Protein AF-A0A8T5E5X6-F1 (afdb_monomer_lite)

Foldseek 3Di:
DDDPPPPPDCVVVVVVVLVVQCVVQVQDDSVVLVVLVVVCVVCCVPVNNFADWDKDKAFDDPPDDVVVVQVVCVVVDVFDWDADPVNGTIITTGRDHSVRVSVSRD

Sequence (106 aa):
MVEQITTGSIAPYFEQFFEQIKSVHPKIDTELLIRVMLFEINLKKYVGPDIPHVHLDVTYEKGVDLHIKQEEARDKFPIEISTNKWGDGVIFSGLMGIRHIEKVCA

Structure (mmCIF, N/CA/C/O backbone):
data_AF-A0A8T5E5X6-F1
#
_entry.id   AF-A0A8T5E5X6-F1
#
loop_
_atom_site.group_PDB
_atom_site.id
_atom_site.type_symbol
_atom_site.label_atom_id
_atom_site.label_alt_id
_atom_site.label_comp_id
_atom_site.label_asym_id
_atom_site.label_entity_id
_atom_site.label_seq_id
_atom_site.pdbx_PDB_ins_code
_atom_site.Cartn_x
_atom_site.Cartn_y
_atom_site.Cartn_z
_atom_site.occupancy
_atom_site.B_iso_or_equiv
_atom_site.auth_seq_id
_atom_site.auth_comp_id
_atom_site.auth_asym_id
_atom_site.auth_atom_id
_atom_site.pdbx_PDB_model_num
ATOM 1 N N . MET A 1 1 ? 6.914 12.856 -49.914 1.00 39.88 1 MET A N 1
ATOM 2 C CA . MET A 1 1 ? 6.722 12.201 -48.605 1.00 39.88 1 MET A CA 1
ATOM 3 C C . MET A 1 1 ? 6.883 13.277 -47.554 1.00 39.88 1 MET A C 1
ATOM 5 O O . MET A 1 1 ? 7.914 13.931 -47.555 1.00 39.88 1 MET A O 1
ATOM 9 N N . VAL A 1 2 ? 5.837 13.552 -46.779 1.00 41.53 2 VAL A N 1
ATOM 10 C CA . VAL A 1 2 ? 5.885 14.549 -45.703 1.00 41.53 2 VAL A CA 1
ATOM 11 C C . VAL A 1 2 ? 6.322 13.800 -44.452 1.00 41.53 2 VAL A C 1
ATOM 13 O O . VAL A 1 2 ? 5.593 12.930 -43.983 1.00 41.53 2 VAL A O 1
ATOM 16 N N . GLU A 1 3 ? 7.529 14.074 -43.963 1.00 46.19 3 GLU A N 1
ATOM 17 C CA . GLU A 1 3 ? 7.979 13.569 -42.667 1.00 46.19 3 GLU A CA 1
ATOM 18 C C . GLU A 1 3 ? 7.123 14.212 -41.573 1.00 46.19 3 GLU A C 1
ATOM 20 O O . GLU A 1 3 ? 7.219 15.409 -41.298 1.00 46.19 3 GLU A O 1
ATOM 25 N N . GLN A 1 4 ? 6.246 13.416 -40.961 1.00 46.22 4 GLN A N 1
ATOM 26 C CA . GLN A 1 4 ? 5.610 13.786 -39.705 1.00 46.22 4 GLN A CA 1
ATOM 27 C C . GLN A 1 4 ? 6.670 13.730 -38.607 1.00 46.22 4 GLN A C 1
ATOM 29 O O . GLN A 1 4 ? 6.971 12.673 -38.058 1.00 46.22 4 GLN A O 1
ATOM 34 N N . ILE A 1 5 ? 7.233 14.890 -38.279 1.00 49.53 5 ILE A N 1
ATOM 35 C CA . ILE A 1 5 ? 8.021 15.079 -37.067 1.00 49.53 5 ILE A CA 1
ATOM 36 C C . ILE A 1 5 ? 7.030 15.067 -35.901 1.00 49.53 5 ILE A C 1
ATOM 38 O O . ILE A 1 5 ? 6.494 16.101 -35.507 1.00 49.53 5 ILE A O 1
ATOM 42 N N . THR A 1 6 ? 6.739 13.889 -35.352 1.00 57.69 6 THR A N 1
ATOM 43 C CA . THR A 1 6 ? 6.174 13.822 -34.007 1.00 57.69 6 THR A CA 1
ATOM 44 C C . THR A 1 6 ? 7.270 14.278 -33.057 1.00 57.69 6 THR A C 1
ATOM 46 O O . THR A 1 6 ? 8.255 13.568 -32.854 1.00 57.69 6 THR A O 1
ATOM 49 N N . THR A 1 7 ? 7.128 15.468 -32.481 1.00 57.16 7 THR A N 1
ATOM 50 C CA . THR A 1 7 ? 7.837 15.848 -31.260 1.00 57.16 7 THR A CA 1
ATOM 51 C C . THR A 1 7 ? 7.441 14.832 -30.189 1.00 57.16 7 THR A C 1
ATOM 53 O O . THR A 1 7 ? 6.395 14.950 -29.560 1.00 57.16 7 THR A O 1
ATOM 56 N N . GLY A 1 8 ? 8.226 13.755 -30.081 1.00 65.38 8 GLY A N 1
ATOM 57 C CA . GLY A 1 8 ? 7.933 12.535 -29.325 1.00 65.38 8 GLY A CA 1
ATOM 58 C C . GLY A 1 8 ? 7.994 12.734 -27.815 1.00 65.38 8 GLY A C 1
ATOM 59 O O . GLY A 1 8 ? 8.777 12.084 -27.130 1.00 65.38 8 GLY A O 1
ATOM 60 N N . SER A 1 9 ? 7.205 13.668 -27.293 1.00 76.94 9 SER A N 1
ATOM 61 C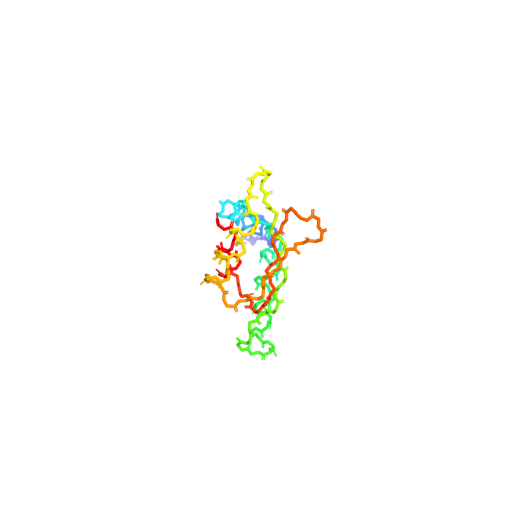 CA . SER A 1 9 ? 7.046 13.856 -25.862 1.00 76.94 9 SER A CA 1
ATOM 62 C C . SER A 1 9 ? 6.156 12.750 -25.313 1.00 76.94 9 SER A C 1
ATOM 64 O O . SER A 1 9 ? 5.038 12.543 -25.783 1.00 76.94 9 SER A O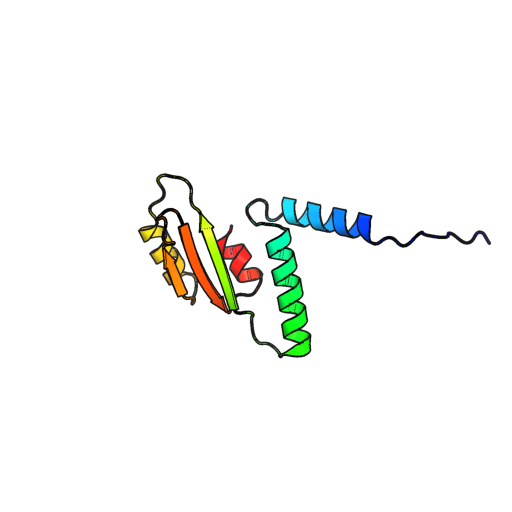 1
ATOM 66 N N . ILE A 1 10 ? 6.647 12.050 -24.293 1.00 85.38 10 ILE A N 1
ATOM 67 C CA . ILE A 1 10 ? 5.870 11.041 -23.566 1.00 85.38 10 ILE A CA 1
ATOM 68 C C . ILE A 1 10 ? 4.872 11.672 -22.584 1.00 85.38 10 ILE A C 1
ATOM 70 O O . ILE A 1 10 ? 4.007 10.973 -22.064 1.00 85.38 10 ILE A O 1
ATOM 74 N N . ALA A 1 11 ? 4.993 12.980 -22.326 1.00 80.56 11 ALA A N 1
ATOM 75 C CA . ALA A 1 11 ? 4.211 13.709 -21.331 1.00 80.56 11 ALA A CA 1
ATOM 76 C C . ALA A 1 11 ? 2.687 13.502 -21.447 1.00 80.56 11 ALA A C 1
ATOM 78 O O . ALA A 1 11 ? 2.098 13.113 -20.443 1.00 80.56 11 ALA A O 1
ATOM 79 N N . PRO A 1 12 ? 2.040 13.643 -22.625 1.00 86.38 12 PRO A N 1
ATOM 80 C CA . PRO A 1 12 ? 0.590 13.451 -22.727 1.00 86.38 12 PRO A CA 1
ATOM 81 C C . PRO A 1 12 ? 0.145 12.020 -22.395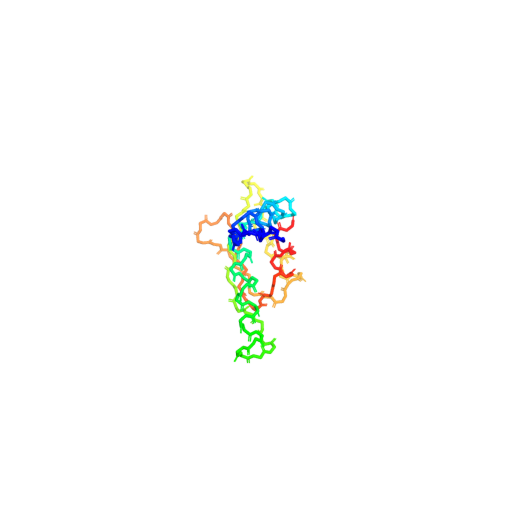 1.00 86.38 12 PRO A C 1
ATOM 83 O O . PRO A 1 12 ? -0.920 11.819 -21.816 1.00 86.38 12 PRO A O 1
ATOM 86 N N . TYR A 1 13 ? 0.965 11.014 -22.711 1.00 85.69 13 TYR A N 1
ATOM 87 C CA . TYR A 1 13 ? 0.668 9.622 -22.363 1.00 85.69 13 TYR A CA 1
ATOM 88 C C . TYR A 1 13 ? 0.847 9.363 -20.867 1.00 85.69 13 TYR A C 1
ATOM 90 O O . TYR A 1 13 ? 0.056 8.636 -20.270 1.00 85.69 13 TYR A O 1
ATOM 98 N N . PHE A 1 14 ? 1.869 9.969 -20.256 1.00 84.38 14 PHE A N 1
ATOM 99 C CA . PHE A 1 14 ? 2.074 9.897 -18.813 1.00 84.38 14 PHE A CA 1
ATOM 100 C C . PHE A 1 14 ? 0.934 10.578 -18.055 1.00 84.38 14 PHE A C 1
ATOM 102 O O . PHE A 1 14 ? 0.411 9.989 -17.118 1.00 84.38 14 PHE A O 1
ATOM 109 N N . GLU A 1 15 ? 0.508 11.769 -18.478 1.00 87.25 15 GLU A N 1
ATOM 110 C CA . GLU A 1 15 ? -0.637 12.471 -17.889 1.00 87.25 15 GLU A CA 1
ATOM 111 C C . GLU A 1 15 ? -1.912 11.632 -17.995 1.00 87.25 15 GLU A C 1
ATOM 113 O O . GLU A 1 15 ? -2.597 11.430 -16.995 1.00 87.25 15 GLU A O 1
ATOM 118 N N . GLN A 1 16 ? -2.193 11.056 -19.168 1.00 89.69 16 GLN A N 1
ATOM 119 C CA . GLN A 1 16 ? -3.346 10.175 -19.347 1.00 89.69 16 GLN A CA 1
ATOM 120 C C . GLN A 1 16 ? -3.287 8.951 -18.421 1.00 89.69 16 GLN A C 1
ATOM 122 O O . GLN A 1 16 ? -4.288 8.599 -17.798 1.00 89.69 16 GLN A O 1
ATOM 127 N N . PHE A 1 17 ? -2.125 8.307 -18.315 1.00 88.69 17 PHE A N 1
ATOM 128 C CA . PHE A 1 17 ? -1.912 7.184 -17.404 1.00 88.69 17 PHE A CA 1
ATOM 129 C C . PHE A 1 17 ? -2.093 7.592 -15.933 1.00 88.69 17 PHE A C 1
ATOM 131 O O . PHE A 1 17 ? -2.757 6.892 -15.171 1.00 88.69 17 PHE A O 1
ATOM 138 N N . PHE A 1 18 ? -1.549 8.743 -15.540 1.00 89.12 18 PHE A N 1
ATOM 139 C CA . PHE A 1 18 ? -1.646 9.277 -14.184 1.00 89.12 18 PHE A CA 1
ATOM 140 C C . PHE A 1 18 ? -3.103 9.562 -13.796 1.00 89.12 18 PHE A C 1
ATOM 142 O O . PHE A 1 18 ? -3.551 9.161 -12.722 1.00 89.12 18 PHE A O 1
ATOM 149 N N . GLU A 1 19 ? -3.874 10.178 -14.696 1.00 91.50 19 GLU A N 1
ATOM 150 C CA . GLU A 1 19 ? -5.304 10.432 -14.486 1.00 91.50 19 GLU A CA 1
ATOM 151 C C . GLU A 1 19 ? -6.132 9.137 -14.449 1.00 91.50 19 GLU A C 1
ATOM 153 O O . GLU A 1 19 ? -7.057 9.013 -13.644 1.00 91.50 19 GLU A O 1
ATOM 158 N N . GLN A 1 20 ? -5.773 8.125 -15.245 1.00 89.44 20 GLN A N 1
ATOM 159 C CA . GLN A 1 20 ? -6.398 6.803 -15.156 1.00 89.44 20 GLN A CA 1
ATOM 160 C C . GLN A 1 20 ? -6.153 6.147 -13.794 1.00 89.44 20 GLN A C 1
ATOM 162 O O . GLN A 1 20 ? -7.094 5.618 -13.204 1.00 89.44 20 GLN A O 1
ATOM 167 N N . ILE A 1 21 ? -4.929 6.212 -13.260 1.00 86.50 21 ILE A N 1
ATOM 168 C CA . ILE A 1 21 ? -4.637 5.653 -11.934 1.00 86.50 21 ILE A CA 1
ATOM 169 C C . ILE A 1 21 ? -5.457 6.358 -10.857 1.00 86.50 21 ILE A C 1
ATOM 171 O O . ILE A 1 21 ? -6.091 5.673 -10.054 1.00 86.50 21 ILE A O 1
ATOM 175 N N . LYS A 1 22 ? -5.497 7.696 -10.859 1.00 87.75 22 LYS A N 1
ATOM 176 C CA . LYS A 1 22 ? -6.335 8.459 -9.919 1.00 87.75 22 LYS A CA 1
ATOM 177 C C . LYS A 1 22 ? -7.791 8.016 -9.970 1.00 87.75 22 LYS A C 1
ATOM 179 O O . LYS A 1 22 ? -8.427 7.873 -8.932 1.00 87.75 22 LYS A O 1
ATOM 184 N N . SER A 1 23 ? -8.317 7.795 -11.175 1.00 89.19 23 SER A N 1
ATOM 185 C CA . SER A 1 23 ? -9.703 7.369 -11.359 1.00 89.19 23 SER A CA 1
ATOM 186 C C . SER A 1 23 ? -9.970 5.965 -10.815 1.00 89.19 23 SER A C 1
ATOM 188 O O . SER A 1 23 ? -11.071 5.716 -10.329 1.00 89.19 23 SER A O 1
ATOM 190 N N . VAL A 1 24 ? -9.016 5.039 -10.936 1.00 87.50 24 VAL A N 1
ATOM 191 C CA . VAL A 1 24 ? -9.187 3.645 -10.493 1.00 87.50 24 VAL A CA 1
ATOM 192 C C . VAL A 1 24 ? -8.932 3.503 -8.990 1.00 87.50 24 VAL A C 1
ATOM 194 O O . VAL A 1 24 ? -9.643 2.761 -8.316 1.00 87.50 24 VAL A O 1
ATOM 197 N N . HIS A 1 25 ? -7.963 4.246 -8.450 1.00 85.12 25 HIS A N 1
ATOM 198 C CA . HIS A 1 25 ? -7.553 4.200 -7.044 1.00 85.12 25 HIS A CA 1
ATOM 199 C C . HIS A 1 25 ? -7.677 5.576 -6.366 1.00 85.12 25 HIS A C 1
ATOM 201 O O . HIS A 1 25 ? -6.679 6.124 -5.898 1.00 85.12 25 HIS A O 1
ATOM 207 N N . PRO A 1 26 ? -8.895 6.138 -6.243 1.00 84.94 26 PRO A N 1
ATOM 208 C CA . PRO A 1 26 ? -9.097 7.512 -5.768 1.00 84.94 26 PRO A CA 1
ATOM 209 C C . PRO A 1 26 ? -8.686 7.740 -4.306 1.00 84.94 26 PRO A C 1
ATOM 211 O O . PRO A 1 26 ? -8.551 8.882 -3.877 1.00 84.94 26 PRO A O 1
ATOM 214 N N . LYS A 1 27 ? -8.506 6.663 -3.533 1.00 83.50 27 LYS A N 1
ATOM 215 C CA . LYS A 1 27 ? -8.099 6.699 -2.121 1.00 83.50 27 LYS A CA 1
ATOM 216 C C . LYS A 1 27 ? -6.589 6.550 -1.909 1.00 83.50 27 LYS A C 1
ATOM 218 O O . LYS A 1 27 ? -6.133 6.658 -0.776 1.00 83.50 27 LYS A O 1
ATOM 223 N N . ILE A 1 28 ? -5.824 6.257 -2.962 1.00 82.75 28 ILE A N 1
ATOM 224 C CA . ILE A 1 28 ? -4.383 5.997 -2.875 1.00 82.75 28 ILE A CA 1
ATOM 225 C C . ILE A 1 28 ? -3.636 7.168 -3.504 1.00 82.75 28 ILE A C 1
ATOM 227 O O . ILE A 1 28 ? -3.986 7.626 -4.592 1.00 82.75 28 ILE A O 1
ATOM 231 N N . ASP A 1 29 ? -2.571 7.626 -2.846 1.00 84.69 29 ASP A N 1
ATOM 232 C CA . ASP A 1 29 ? -1.647 8.575 -3.458 1.00 84.69 29 ASP A CA 1
ATOM 233 C C . ASP A 1 29 ? -1.060 7.963 -4.745 1.00 84.69 29 ASP A C 1
ATOM 235 O O . ASP A 1 29 ? -0.382 6.931 -4.736 1.00 84.69 29 ASP A O 1
ATOM 239 N N . THR A 1 30 ? -1.369 8.592 -5.879 1.00 85.69 30 THR A N 1
ATOM 240 C CA . THR A 1 30 ? -0.995 8.099 -7.210 1.00 85.69 30 THR A CA 1
ATOM 241 C C . THR A 1 30 ? 0.517 8.090 -7.414 1.00 85.69 30 THR A C 1
ATOM 243 O O . THR A 1 30 ? 1.050 7.187 -8.060 1.00 85.69 30 THR A O 1
ATOM 246 N N . GLU A 1 31 ? 1.229 9.064 -6.848 1.00 84.31 31 GLU A N 1
ATOM 247 C CA . GLU A 1 31 ? 2.682 9.126 -6.939 1.00 84.31 31 GLU A CA 1
ATOM 248 C C . GLU A 1 31 ? 3.319 7.991 -6.131 1.00 84.31 31 GLU A C 1
ATOM 250 O O . GLU A 1 31 ? 4.229 7.317 -6.623 1.00 84.31 31 GLU A O 1
ATOM 255 N N . LEU A 1 32 ? 2.802 7.719 -4.930 1.00 81.00 32 LEU A N 1
ATOM 256 C CA . LEU A 1 32 ? 3.220 6.577 -4.120 1.00 81.00 32 LEU A CA 1
ATOM 257 C C . LEU A 1 32 ? 2.996 5.257 -4.866 1.00 81.00 32 LEU A C 1
ATOM 259 O O . LEU A 1 32 ? 3.908 4.429 -4.931 1.00 81.00 32 LEU A O 1
ATOM 263 N N . LEU A 1 33 ? 1.821 5.079 -5.478 1.00 83.31 33 LEU A N 1
ATOM 264 C CA . LEU A 1 33 ? 1.488 3.881 -6.246 1.00 83.31 33 LEU A CA 1
ATOM 265 C C . LEU A 1 33 ? 2.494 3.652 -7.390 1.00 83.31 33 LEU A C 1
ATOM 267 O O . LEU A 1 33 ? 3.043 2.558 -7.529 1.00 83.31 33 LEU A O 1
ATOM 271 N N . ILE A 1 34 ? 2.798 4.697 -8.168 1.00 86.00 34 ILE A N 1
ATOM 272 C CA . ILE A 1 34 ? 3.762 4.632 -9.277 1.00 86.00 34 ILE A CA 1
ATOM 273 C C . ILE A 1 34 ? 5.179 4.342 -8.770 1.00 86.00 34 ILE A C 1
ATOM 275 O O . ILE A 1 34 ? 5.887 3.526 -9.364 1.00 86.00 34 ILE A O 1
ATOM 279 N N . ARG A 1 35 ? 5.603 4.957 -7.659 1.00 81.69 35 ARG A N 1
ATOM 280 C CA . ARG A 1 35 ? 6.909 4.677 -7.040 1.00 81.69 35 ARG A CA 1
ATOM 281 C C . ARG A 1 35 ? 7.027 3.208 -6.637 1.00 81.69 35 ARG A C 1
ATOM 283 O O . ARG A 1 35 ? 8.055 2.597 -6.922 1.00 81.69 35 ARG A O 1
ATOM 290 N N . VAL A 1 36 ? 5.979 2.624 -6.051 1.00 78.06 36 VAL A N 1
ATOM 291 C CA . VAL A 1 36 ? 5.955 1.194 -5.706 1.00 78.06 36 VAL A CA 1
ATOM 292 C C . VAL A 1 36 ? 5.986 0.320 -6.961 1.00 78.06 36 VAL A C 1
ATOM 294 O O . VAL A 1 36 ? 6.777 -0.618 -7.000 1.00 78.06 36 VAL A O 1
ATOM 297 N N . MET A 1 37 ? 5.218 0.643 -8.011 1.00 81.56 37 MET A N 1
ATOM 298 C CA . MET A 1 37 ? 5.273 -0.088 -9.291 1.00 81.56 37 MET A CA 1
ATOM 299 C C . MET A 1 37 ? 6.687 -0.100 -9.882 1.00 81.56 37 MET A C 1
ATOM 301 O O . MET A 1 37 ? 7.199 -1.151 -10.268 1.00 81.56 37 MET A O 1
ATOM 305 N N . LEU A 1 38 ? 7.333 1.067 -9.948 1.00 80.38 38 LEU A N 1
ATOM 306 C CA . LEU A 1 38 ? 8.690 1.203 -10.476 1.00 80.38 38 LEU A CA 1
ATOM 307 C C . LEU A 1 38 ? 9.703 0.449 -9.617 1.00 80.38 38 LEU A C 1
ATOM 309 O O . LEU A 1 38 ? 10.596 -0.210 -10.148 1.00 80.38 38 LEU A O 1
ATOM 313 N N . PHE A 1 39 ? 9.558 0.519 -8.295 1.00 72.69 39 PHE A N 1
ATOM 314 C CA . PHE A 1 39 ? 10.419 -0.204 -7.374 1.00 72.69 39 PHE A CA 1
ATOM 315 C C . PHE A 1 39 ? 10.240 -1.723 -7.507 1.00 72.69 39 PHE A C 1
ATOM 317 O O . PHE A 1 39 ? 11.232 -2.440 -7.572 1.00 72.69 39 PHE A O 1
ATOM 324 N N . GLU A 1 40 ? 9.007 -2.212 -7.669 1.00 72.38 40 GLU A N 1
ATOM 325 C CA . GLU A 1 40 ? 8.698 -3.625 -7.916 1.00 72.38 40 GLU A CA 1
ATOM 326 C C . GLU A 1 40 ? 9.298 -4.121 -9.247 1.00 72.38 40 GLU A C 1
ATOM 328 O O . GLU A 1 40 ? 9.875 -5.208 -9.300 1.00 72.38 40 GLU A O 1
ATOM 333 N N . ILE A 1 41 ? 9.225 -3.321 -10.318 1.00 76.88 41 ILE A N 1
ATOM 334 C CA . ILE A 1 41 ? 9.861 -3.632 -11.612 1.00 76.88 41 ILE A CA 1
ATOM 335 C C . ILE A 1 41 ? 11.386 -3.685 -11.473 1.00 76.88 41 ILE A C 1
ATOM 337 O O . ILE A 1 41 ? 12.024 -4.616 -11.972 1.00 76.88 41 ILE A O 1
ATOM 341 N N . ASN A 1 42 ? 11.977 -2.700 -10.795 1.00 71.00 42 ASN A N 1
ATOM 342 C CA . ASN A 1 42 ? 13.420 -2.635 -10.600 1.00 71.00 42 ASN A CA 1
ATOM 343 C C . ASN A 1 42 ? 13.918 -3.797 -9.730 1.00 71.00 42 ASN A C 1
ATOM 345 O O . ASN A 1 42 ? 14.886 -4.453 -10.103 1.00 71.00 42 ASN A O 1
ATOM 349 N N . LEU A 1 43 ? 13.239 -4.126 -8.630 1.00 65.75 43 LEU A N 1
ATOM 350 C CA . LEU A 1 43 ? 13.587 -5.278 -7.794 1.00 65.75 43 LEU A CA 1
ATOM 351 C C . LEU A 1 43 ? 13.537 -6.591 -8.577 1.00 65.75 43 LEU A C 1
ATOM 353 O O . LEU A 1 43 ? 14.528 -7.319 -8.584 1.00 65.75 43 LEU A O 1
ATOM 357 N N . LYS A 1 44 ? 12.457 -6.842 -9.331 1.00 70.12 44 LYS A N 1
ATOM 358 C CA . LYS A 1 44 ? 12.346 -8.038 -10.186 1.00 70.12 44 LYS A CA 1
ATOM 359 C C . LYS A 1 44 ? 13.493 -8.155 -11.186 1.00 70.12 44 LYS A C 1
ATOM 361 O O . LYS A 1 44 ? 13.927 -9.260 -11.497 1.00 70.12 44 LYS A O 1
ATOM 366 N N . LYS A 1 45 ? 13.975 -7.021 -11.699 1.00 70.88 45 LYS A N 1
ATOM 367 C CA . LYS A 1 45 ? 15.060 -6.966 -12.682 1.00 70.88 45 LYS A CA 1
ATOM 368 C C . LYS A 1 45 ? 16.453 -7.119 -12.058 1.00 70.88 45 LYS A C 1
ATOM 370 O O . LYS A 1 45 ? 17.319 -7.701 -12.703 1.00 70.88 45 LYS A O 1
ATOM 375 N N . TYR A 1 46 ? 16.680 -6.580 -10.858 1.00 60.09 46 TYR A N 1
ATOM 376 C CA . TYR A 1 46 ? 18.020 -6.449 -10.266 1.00 60.09 46 TYR A CA 1
ATOM 377 C C . TYR A 1 46 ? 18.297 -7.377 -9.077 1.00 60.09 46 TYR A C 1
ATOM 379 O O . TYR A 1 46 ? 19.449 -7.749 -8.875 1.00 60.09 46 TYR A O 1
ATOM 387 N N . VAL A 1 47 ? 17.282 -7.739 -8.292 1.00 57.50 47 VAL A N 1
ATOM 388 C CA . VAL A 1 47 ? 17.431 -8.483 -7.025 1.00 57.50 47 VAL A CA 1
ATOM 389 C C . VAL A 1 47 ? 16.815 -9.885 -7.111 1.00 57.50 47 VAL A C 1
ATOM 391 O O . VAL A 1 47 ? 17.225 -10.784 -6.387 1.00 57.50 47 VAL A O 1
ATOM 394 N N . GLY A 1 48 ? 15.900 -10.109 -8.059 1.00 61.41 48 GLY A N 1
ATOM 395 C CA . GLY A 1 48 ? 15.177 -11.371 -8.216 1.00 61.41 48 GLY A CA 1
ATOM 396 C C . GLY A 1 48 ? 13.722 -11.242 -7.749 1.00 61.41 48 GLY A C 1
ATOM 397 O O . GLY A 1 48 ? 13.226 -10.127 -7.613 1.00 61.41 48 GLY A O 1
ATOM 398 N N . PRO A 1 49 ? 12.992 -12.351 -7.544 1.00 62.50 49 PRO A N 1
ATOM 399 C CA . PRO A 1 49 ? 11.546 -12.349 -7.282 1.00 62.50 49 PRO A CA 1
ATOM 400 C C . PRO A 1 49 ? 11.129 -11.777 -5.913 1.00 62.50 49 PRO A C 1
ATOM 402 O O . PRO A 1 49 ? 9.948 -11.854 -5.567 1.00 62.50 49 PRO A O 1
ATOM 405 N N . ASP A 1 50 ? 12.059 -11.219 -5.139 1.00 61.19 50 ASP A N 1
ATOM 406 C CA . ASP A 1 50 ? 11.792 -10.727 -3.793 1.00 61.19 50 ASP A CA 1
ATOM 407 C C . ASP A 1 50 ? 10.905 -9.473 -3.809 1.00 61.19 50 ASP A C 1
ATOM 409 O O . ASP A 1 50 ? 11.091 -8.527 -4.580 1.00 61.19 50 ASP A O 1
ATOM 413 N N . ILE A 1 51 ? 9.893 -9.493 -2.945 1.00 66.12 51 ILE A N 1
ATOM 414 C CA . ILE A 1 51 ? 8.862 -8.459 -2.828 1.00 66.12 51 ILE A CA 1
ATOM 415 C C . ILE A 1 51 ? 9.430 -7.277 -2.017 1.00 66.12 51 ILE A C 1
ATOM 417 O O . ILE A 1 51 ? 10.116 -7.516 -1.027 1.00 66.12 51 ILE A O 1
ATOM 421 N N . PRO A 1 52 ? 9.159 -6.005 -2.375 1.00 70.38 52 PRO A N 1
ATOM 422 C CA . PRO A 1 52 ? 9.660 -4.859 -1.614 1.00 70.38 52 PRO A CA 1
ATOM 423 C C . PRO A 1 52 ? 9.121 -4.804 -0.185 1.00 70.38 52 PRO A C 1
ATOM 425 O O . PRO A 1 52 ? 7.935 -5.040 0.034 1.00 70.38 52 PRO A O 1
ATOM 428 N N . HIS A 1 53 ? 9.962 -4.395 0.769 1.00 75.44 53 HIS A N 1
ATOM 429 C CA . HIS A 1 53 ? 9.500 -4.006 2.101 1.00 75.44 53 HIS A CA 1
ATOM 430 C C . HIS A 1 53 ? 8.874 -2.607 2.040 1.00 75.44 53 HIS A C 1
ATOM 432 O O . HIS A 1 53 ? 9.552 -1.634 1.710 1.00 75.44 53 HIS A O 1
ATOM 438 N N . VAL A 1 54 ? 7.585 -2.505 2.353 1.00 76.12 54 VAL A N 1
ATOM 439 C CA . VAL A 1 54 ? 6.805 -1.264 2.302 1.00 76.12 54 VAL A CA 1
ATOM 440 C C . VAL A 1 54 ? 6.318 -0.917 3.703 1.00 76.12 54 VAL A C 1
ATOM 442 O O . VAL A 1 54 ? 5.995 -1.800 4.495 1.00 76.12 54 VAL A O 1
ATOM 445 N N . HIS A 1 55 ? 6.275 0.381 3.991 1.00 83.94 55 HIS A N 1
ATOM 446 C CA . HIS A 1 55 ? 5.683 0.948 5.192 1.00 83.94 55 HIS A CA 1
ATOM 447 C C . HIS A 1 55 ? 4.559 1.893 4.766 1.00 83.94 55 HIS A C 1
ATOM 449 O O . HIS A 1 55 ? 4.820 2.884 4.082 1.00 83.94 55 HIS A O 1
ATOM 455 N N . LEU A 1 56 ? 3.320 1.551 5.106 1.00 85.19 56 LEU A N 1
ATOM 456 C CA . LEU A 1 56 ? 2.124 2.277 4.700 1.00 85.19 56 LEU A CA 1
ATOM 457 C C . LEU A 1 56 ? 1.389 2.782 5.943 1.00 85.19 56 LEU A C 1
ATOM 459 O O . LEU A 1 56 ? 0.876 1.986 6.727 1.00 85.19 56 LEU A O 1
ATOM 463 N N . ASP A 1 57 ? 1.327 4.102 6.088 1.00 87.12 57 ASP A N 1
ATOM 464 C CA . ASP A 1 57 ? 0.483 4.781 7.070 1.00 87.12 57 ASP A CA 1
ATOM 465 C C . ASP A 1 57 ? -0.928 4.956 6.496 1.00 87.12 57 ASP A C 1
ATOM 467 O O . ASP A 1 57 ? -1.117 5.651 5.496 1.00 87.12 57 ASP A O 1
ATOM 471 N N . VAL A 1 58 ? -1.926 4.335 7.128 1.00 86.12 58 VAL A N 1
ATOM 472 C CA . VAL A 1 58 ? -3.340 4.469 6.752 1.00 86.12 58 VAL A CA 1
ATOM 473 C C . VAL A 1 58 ? -4.075 5.239 7.839 1.00 86.12 58 VAL A C 1
ATOM 475 O O . VAL A 1 58 ? -4.310 4.726 8.936 1.00 86.12 58 VAL A O 1
ATOM 478 N N . THR A 1 59 ? -4.451 6.476 7.528 1.00 87.00 59 THR A N 1
ATOM 479 C CA . THR A 1 59 ? -5.277 7.322 8.396 1.00 87.00 59 THR A CA 1
ATOM 480 C C . THR A 1 59 ? -6.753 6.988 8.210 1.00 87.00 59 THR A C 1
ATOM 482 O O . THR A 1 59 ? -7.224 6.839 7.082 1.00 87.00 59 THR A O 1
ATOM 485 N N . TYR A 1 60 ? -7.493 6.904 9.314 1.00 84.88 60 TYR A N 1
ATOM 486 C CA . TYR A 1 60 ? -8.934 6.654 9.294 1.00 84.88 60 TYR A CA 1
ATOM 487 C C . TYR A 1 60 ? -9.724 7.903 9.680 1.00 84.88 60 TYR A C 1
ATOM 489 O O . TYR A 1 60 ? -9.232 8.797 10.369 1.00 84.88 60 TYR A O 1
ATOM 497 N N . GLU A 1 61 ? -10.983 7.954 9.248 1.00 85.44 61 GLU A N 1
ATOM 498 C CA . GLU A 1 61 ? -11.905 8.996 9.687 1.00 85.44 61 GLU A CA 1
ATOM 499 C C . GLU A 1 61 ? -12.149 8.927 11.201 1.00 85.44 61 GLU A C 1
ATOM 501 O O . GLU A 1 61 ? -12.101 7.872 11.842 1.00 85.44 61 GLU A O 1
ATOM 506 N N . LYS A 1 62 ? -12.449 10.086 11.789 1.00 82.12 62 LYS A N 1
ATOM 507 C CA . LYS A 1 62 ? -12.689 10.204 13.225 1.00 82.12 62 LYS A CA 1
ATOM 508 C C . LYS A 1 62 ? -13.913 9.379 13.639 1.00 82.12 62 LYS A C 1
ATOM 510 O O . LYS A 1 62 ? -14.992 9.545 13.081 1.00 82.12 62 LYS A O 1
ATOM 515 N N . GLY A 1 63 ? -13.755 8.554 14.675 1.00 81.12 63 GLY A N 1
ATOM 516 C CA . GLY A 1 63 ? -14.814 7.678 15.196 1.00 81.12 63 GLY A CA 1
ATOM 517 C C . GLY A 1 63 ? -14.699 6.218 14.751 1.00 81.12 63 GLY A C 1
ATOM 518 O O . GLY A 1 63 ? -15.475 5.390 15.221 1.00 81.12 63 GLY A O 1
ATOM 519 N N . VAL A 1 64 ? -13.724 5.886 13.899 1.00 85.25 64 VAL A N 1
ATOM 520 C CA . VAL A 1 64 ? -13.360 4.496 13.598 1.00 85.25 64 VAL A CA 1
ATOM 521 C C . VAL A 1 64 ? -12.575 3.900 14.766 1.00 85.25 64 VAL A C 1
ATOM 523 O O . VAL A 1 64 ? -11.611 4.495 15.247 1.00 85.25 64 VAL A O 1
ATOM 526 N N . ASP A 1 65 ? -12.969 2.705 15.205 1.00 86.56 65 ASP A N 1
ATOM 527 C CA . ASP A 1 65 ? -12.207 1.939 16.190 1.00 86.56 65 ASP A CA 1
ATOM 528 C C . ASP A 1 65 ? -10.963 1.325 15.529 1.00 86.56 65 ASP A C 1
ATOM 530 O O . ASP A 1 65 ? -11.040 0.365 14.752 1.00 86.56 65 ASP A O 1
ATOM 534 N N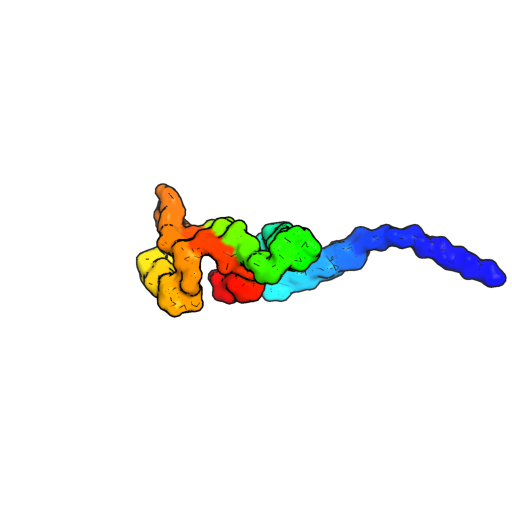 . LEU A 1 66 ? -9.800 1.902 15.836 1.00 86.88 66 LEU A N 1
ATOM 535 C CA . LEU A 1 66 ? -8.522 1.453 15.292 1.00 86.88 66 LEU A CA 1
ATOM 536 C C . LEU A 1 66 ? -8.124 0.062 15.785 1.00 86.88 66 LEU A C 1
ATOM 538 O O . LEU A 1 66 ? -7.384 -0.622 15.081 1.00 86.88 66 LEU A O 1
ATOM 542 N N . HIS A 1 67 ? -8.591 -0.372 16.958 1.00 87.12 67 HIS A N 1
ATOM 543 C CA . HIS A 1 67 ? -8.273 -1.702 17.468 1.00 87.12 67 HIS A CA 1
ATOM 544 C C . HIS A 1 67 ? -8.956 -2.772 16.615 1.00 87.12 67 HIS A C 1
ATOM 546 O O . HIS A 1 67 ? -8.299 -3.704 16.158 1.00 87.12 67 HIS A O 1
ATOM 552 N N . ILE A 1 68 ? -10.233 -2.569 16.280 1.00 88.62 68 ILE A N 1
ATOM 553 C CA . ILE A 1 68 ? -10.961 -3.455 15.360 1.00 88.62 68 ILE A CA 1
ATOM 554 C C . ILE A 1 68 ? -10.264 -3.500 13.996 1.00 88.62 68 ILE A C 1
ATOM 556 O O . ILE A 1 68 ? -10.081 -4.576 13.431 1.00 88.62 68 ILE A O 1
ATOM 560 N N . LYS A 1 69 ? -9.814 -2.350 13.474 1.00 87.06 69 LYS A N 1
ATOM 561 C CA . LYS A 1 69 ? -9.092 -2.304 12.192 1.00 87.06 69 LYS A CA 1
ATOM 562 C C . LYS A 1 69 ? -7.754 -3.034 12.226 1.00 87.06 69 LYS A C 1
ATOM 564 O O . LYS A 1 69 ? -7.373 -3.623 11.218 1.00 87.06 69 LYS A O 1
ATOM 569 N N . GLN A 1 70 ? -7.063 -3.032 13.362 1.00 86.19 70 GLN A N 1
ATOM 570 C CA . GLN A 1 70 ? -5.831 -3.799 13.533 1.00 86.19 70 GLN A CA 1
ATOM 571 C C . GLN A 1 70 ? -6.090 -5.300 13.525 1.00 86.19 70 GLN A C 1
ATOM 573 O O . GLN A 1 70 ? -5.378 -6.012 12.824 1.00 86.19 70 GLN A O 1
ATOM 578 N N . GLU A 1 71 ? -7.101 -5.776 14.249 1.00 86.75 71 GLU A N 1
ATOM 579 C CA . GLU A 1 71 ? -7.449 -7.202 14.264 1.00 86.75 71 GLU A CA 1
ATOM 580 C C . GLU A 1 71 ? -7.916 -7.670 12.877 1.00 86.75 71 GLU A C 1
ATOM 582 O O . GLU A 1 71 ? -7.391 -8.645 12.344 1.00 86.75 71 GLU A O 1
ATOM 587 N N . GLU A 1 72 ? -8.788 -6.900 12.211 1.00 86.75 72 GLU A N 1
ATOM 588 C CA . GLU A 1 72 ? -9.197 -7.176 10.825 1.00 86.75 72 GLU A CA 1
ATOM 589 C C . GLU A 1 72 ? -8.001 -7.249 9.867 1.00 86.75 72 GLU A C 1
ATOM 591 O O . GLU A 1 72 ? -7.987 -8.061 8.940 1.00 86.75 72 GLU A O 1
ATOM 596 N N . ALA A 1 73 ? -7.013 -6.372 10.051 1.00 85.88 73 ALA A N 1
ATOM 597 C CA . ALA A 1 73 ? -5.809 -6.352 9.239 1.00 85.88 73 ALA A CA 1
ATOM 598 C C . ALA A 1 73 ? -4.895 -7.550 9.541 1.00 85.88 73 ALA A C 1
ATOM 600 O O . ALA A 1 73 ? -4.371 -8.148 8.600 1.00 85.88 73 ALA A O 1
ATOM 601 N N . ARG A 1 74 ? -4.734 -7.923 10.819 1.00 85.62 74 ARG A N 1
ATOM 602 C CA . A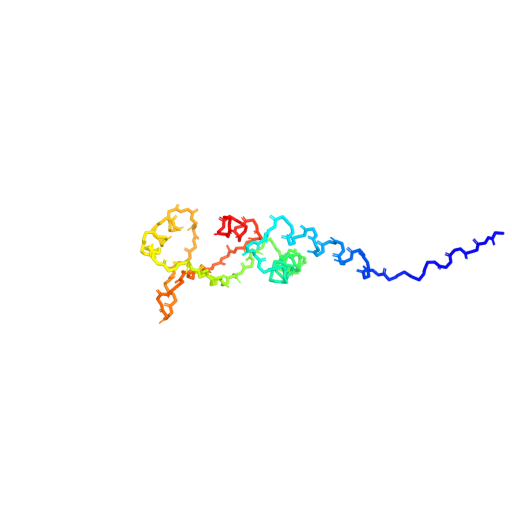RG A 1 74 ? -3.905 -9.057 11.267 1.00 85.62 74 ARG A CA 1
ATOM 603 C C . ARG A 1 74 ? -4.442 -10.380 10.736 1.00 85.62 74 ARG A C 1
ATOM 605 O O . ARG A 1 74 ? -3.657 -11.227 10.322 1.00 85.62 74 ARG A O 1
ATOM 612 N N . ASP A 1 75 ? -5.763 -10.515 10.672 1.00 85.62 75 ASP A N 1
ATOM 613 C CA . ASP A 1 75 ? -6.417 -11.694 10.103 1.00 85.62 75 ASP A CA 1
ATOM 614 C C . ASP A 1 75 ? -6.278 -11.771 8.574 1.00 85.62 75 ASP A C 1
ATOM 616 O O . ASP A 1 75 ? -6.209 -12.859 7.999 1.00 85.62 75 ASP A O 1
ATOM 620 N N . LYS A 1 76 ? -6.254 -10.622 7.887 1.00 84.00 76 LYS A N 1
ATOM 621 C C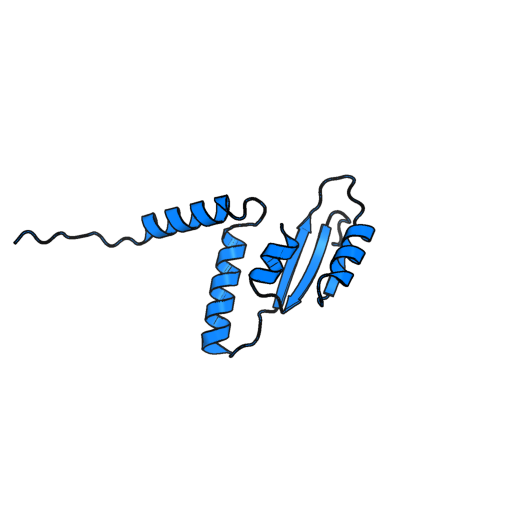A . LYS A 1 76 ? -6.265 -10.558 6.415 1.00 84.00 76 LYS A CA 1
ATOM 622 C C . LYS A 1 76 ? -4.884 -10.578 5.776 1.00 84.00 76 LYS A C 1
ATOM 624 O O . LYS A 1 76 ? -4.760 -11.035 4.636 1.00 84.00 76 LYS A O 1
ATOM 629 N N . PHE A 1 77 ? -3.869 -10.047 6.451 1.00 82.75 77 PHE A N 1
ATOM 630 C CA . PHE A 1 77 ? -2.560 -9.810 5.855 1.00 82.75 77 PHE A CA 1
ATOM 631 C C . PHE A 1 77 ? -1.439 -10.377 6.735 1.00 82.75 77 PHE A C 1
ATOM 633 O O . PHE A 1 77 ? -1.349 -10.029 7.910 1.00 82.75 77 PHE A O 1
ATOM 640 N N . PRO A 1 78 ? -0.528 -11.199 6.180 1.00 79.44 78 PRO A N 1
ATOM 641 C CA . PRO A 1 78 ? 0.601 -11.758 6.920 1.00 79.44 78 PRO A CA 1
ATOM 642 C C . PRO A 1 78 ? 1.758 -10.743 7.027 1.00 79.44 78 PRO A C 1
ATOM 644 O O . PRO A 1 78 ? 2.867 -11.006 6.566 1.00 79.44 78 PRO A O 1
ATOM 647 N N . ILE A 1 79 ? 1.488 -9.558 7.579 1.00 83.50 79 ILE A N 1
ATOM 648 C CA . ILE A 1 79 ? 2.444 -8.446 7.724 1.00 83.50 79 ILE A CA 1
ATOM 649 C C . ILE A 1 79 ? 2.348 -7.817 9.115 1.00 83.50 79 ILE A C 1
ATOM 651 O O . ILE A 1 79 ? 1.388 -8.040 9.853 1.00 83.50 79 ILE A O 1
ATOM 655 N N . GLU A 1 80 ? 3.358 -7.035 9.487 1.00 86.00 80 GLU A N 1
ATOM 656 C CA . GLU A 1 80 ? 3.377 -6.348 10.770 1.00 86.00 80 GLU A CA 1
ATOM 657 C C . GLU A 1 80 ? 2.401 -5.170 10.760 1.00 86.00 80 GLU A C 1
ATOM 659 O O . GLU A 1 80 ? 2.383 -4.356 9.834 1.00 86.00 80 GLU A O 1
ATOM 664 N N . ILE A 1 81 ? 1.582 -5.088 11.809 1.00 87.62 81 ILE A N 1
ATOM 665 C CA . ILE A 1 81 ? 0.547 -4.070 11.965 1.00 87.62 81 ILE A CA 1
ATOM 666 C C . ILE A 1 81 ? 0.731 -3.376 13.309 1.00 87.62 81 ILE A C 1
ATOM 668 O O . ILE A 1 81 ? 0.766 -4.031 14.356 1.00 87.62 81 ILE A O 1
ATOM 672 N N . SER A 1 82 ? 0.822 -2.049 13.288 1.00 85.94 82 SER A N 1
ATOM 673 C CA . SER A 1 82 ? 0.958 -1.219 14.487 1.00 85.94 82 SER A CA 1
ATOM 674 C C . SER A 1 82 ? 0.062 0.019 14.424 1.00 85.94 82 SER A C 1
ATOM 676 O O . SER A 1 82 ? -0.511 0.340 13.388 1.00 85.94 82 SER A O 1
ATOM 678 N N . THR A 1 83 ? -0.124 0.700 15.557 1.00 85.06 83 THR A N 1
ATOM 679 C CA . THR A 1 83 ? -0.810 2.005 15.585 1.00 85.06 83 THR A CA 1
ATOM 680 C C . THR A 1 83 ? 0.225 3.098 15.393 1.00 85.06 83 THR A C 1
ATOM 682 O O . THR A 1 83 ? 1.322 3.009 15.950 1.00 85.06 83 THR A O 1
ATOM 685 N N . ASN A 1 84 ? -0.119 4.152 14.661 1.00 81.88 84 ASN A N 1
ATOM 686 C CA . ASN A 1 84 ? 0.753 5.312 14.603 1.00 81.88 84 ASN A CA 1
ATOM 687 C C . ASN A 1 84 ? 0.834 6.023 15.970 1.00 81.88 84 ASN A C 1
ATOM 689 O O . ASN A 1 84 ? -0.008 5.856 16.855 1.00 81.88 84 ASN A O 1
ATOM 693 N N . LYS A 1 85 ? 1.861 6.857 16.153 1.00 80.50 85 LYS A N 1
ATOM 694 C CA . LYS A 1 85 ? 2.105 7.558 17.429 1.00 80.50 85 LYS A CA 1
ATOM 695 C C . LYS A 1 85 ? 1.035 8.593 17.805 1.00 80.50 85 LYS A C 1
ATOM 697 O O . LYS A 1 85 ? 1.049 9.091 18.927 1.00 80.50 85 LYS A O 1
ATOM 702 N N . TRP A 1 86 ? 0.168 8.956 16.863 1.00 81.38 86 TRP A N 1
ATOM 703 C CA . TRP A 1 86 ? -0.878 9.963 17.039 1.00 81.38 86 TRP A CA 1
ATOM 704 C C . TRP A 1 86 ? -2.245 9.348 17.369 1.00 81.38 86 TRP A C 1
ATOM 706 O O . TRP A 1 86 ? -3.144 10.072 17.786 1.00 81.38 86 TRP A O 1
ATOM 716 N N . GLY A 1 87 ? -2.387 8.023 17.252 1.00 77.12 87 GLY A N 1
ATOM 717 C CA . GLY A 1 87 ? -3.621 7.306 17.561 1.00 77.12 87 GLY A CA 1
ATOM 718 C C . GLY A 1 87 ? -4.749 7.546 16.556 1.00 77.12 87 GLY A C 1
ATOM 719 O O . GLY A 1 87 ? -5.909 7.368 16.914 1.00 77.12 87 GLY A O 1
ATOM 720 N N . ASP A 1 88 ? -4.432 7.966 15.329 1.00 81.00 88 ASP A N 1
ATOM 721 C CA . ASP A 1 88 ? -5.393 8.252 14.250 1.00 81.00 88 ASP A CA 1
ATOM 722 C C . ASP A 1 88 ? -5.173 7.386 12.993 1.00 81.00 88 ASP A C 1
ATOM 724 O O . ASP A 1 88 ? -5.895 7.513 12.000 1.00 81.00 88 ASP A O 1
ATOM 728 N N . GLY A 1 89 ? -4.212 6.459 13.037 1.00 84.56 89 GLY A N 1
ATOM 729 C CA . GLY A 1 89 ? -3.894 5.598 11.905 1.00 84.56 89 GLY A CA 1
ATOM 730 C C . GLY A 1 89 ? -3.314 4.240 12.278 1.00 84.56 89 GLY A C 1
ATOM 731 O O . GLY A 1 89 ? -2.805 4.022 13.382 1.00 84.56 89 GLY A O 1
ATOM 732 N N . VAL A 1 90 ? -3.395 3.326 11.313 1.00 88.69 90 VAL A N 1
ATOM 733 C CA . VAL A 1 90 ? -2.793 1.991 11.365 1.00 88.69 90 VAL A CA 1
ATOM 734 C C . VAL A 1 90 ? -1.644 1.940 10.368 1.00 88.69 90 VAL A C 1
ATOM 736 O O . VAL A 1 90 ? -1.792 2.317 9.207 1.00 88.69 90 VAL A O 1
ATOM 739 N N . ILE A 1 91 ? -0.505 1.454 10.837 1.00 87.81 91 ILE A N 1
ATOM 740 C CA . ILE A 1 91 ? 0.708 1.246 10.062 1.00 87.81 91 ILE A CA 1
ATOM 741 C C . ILE A 1 91 ? 0.750 -0.208 9.608 1.00 87.81 91 ILE A C 1
ATOM 743 O O . ILE A 1 91 ? 0.671 -1.118 10.433 1.00 87.81 91 ILE A O 1
ATOM 747 N N . PHE A 1 92 ? 0.949 -0.413 8.310 1.00 89.31 92 PHE A N 1
ATOM 748 C CA . PHE A 1 92 ? 1.207 -1.712 7.696 1.00 89.31 92 PHE A CA 1
ATOM 749 C C . PHE A 1 92 ? 2.672 -1.761 7.261 1.00 89.31 92 PHE A C 1
ATOM 751 O O . PHE A 1 92 ? 3.114 -0.933 6.464 1.00 89.31 92 PHE A O 1
ATOM 758 N N . SER A 1 93 ? 3.434 -2.723 7.775 1.00 86.44 93 SER A N 1
ATOM 759 C CA . SER A 1 93 ? 4.875 -2.835 7.546 1.00 86.44 93 SER A CA 1
ATOM 760 C C . SER A 1 93 ? 5.246 -4.267 7.167 1.00 86.44 93 SER A C 1
ATOM 762 O O . SER A 1 93 ? 4.930 -5.216 7.880 1.00 86.44 93 SER A O 1
ATOM 764 N N . GLY A 1 94 ? 5.897 -4.452 6.022 1.00 82.62 94 GLY A N 1
ATOM 765 C CA . GLY A 1 94 ? 6.321 -5.780 5.578 1.00 82.62 94 GLY A CA 1
ATOM 766 C C . GLY A 1 94 ? 6.526 -5.877 4.075 1.00 82.62 94 GLY A C 1
ATOM 767 O O . GLY A 1 94 ? 6.437 -4.887 3.350 1.00 82.62 94 GLY A O 1
ATOM 768 N N . LEU A 1 95 ? 6.799 -7.090 3.590 1.00 78.81 95 LEU A N 1
ATOM 769 C CA . LEU A 1 95 ? 6.960 -7.343 2.159 1.00 78.81 95 LEU A CA 1
ATOM 770 C C . LEU A 1 95 ? 5.602 -7.223 1.445 1.00 78.81 95 LEU A C 1
ATOM 772 O O . LEU A 1 95 ? 4.734 -8.079 1.604 1.00 78.81 95 LEU A O 1
ATOM 776 N N . MET A 1 96 ? 5.409 -6.168 0.649 1.00 79.31 96 MET A N 1
ATOM 777 C CA . MET A 1 96 ? 4.149 -5.872 -0.038 1.00 79.31 96 MET A CA 1
ATOM 778 C C . MET A 1 96 ? 4.376 -5.392 -1.473 1.00 79.31 96 MET A C 1
ATOM 780 O O . MET A 1 96 ? 4.922 -4.322 -1.709 1.00 79.31 96 MET A O 1
ATOM 784 N N . GLY A 1 97 ? 3.889 -6.163 -2.447 1.00 77.31 97 GLY A N 1
ATOM 785 C CA . GLY A 1 97 ? 3.709 -5.687 -3.824 1.00 77.31 97 GLY A CA 1
ATOM 786 C C . GLY A 1 97 ? 2.446 -4.839 -3.979 1.00 77.31 97 GLY A C 1
ATOM 787 O O . GLY A 1 97 ? 1.603 -4.791 -3.078 1.00 77.31 97 GLY A O 1
ATOM 788 N N . ILE A 1 98 ? 2.260 -4.240 -5.155 1.00 80.44 98 ILE A N 1
ATOM 789 C CA . ILE A 1 98 ? 1.153 -3.302 -5.395 1.00 80.44 98 ILE A CA 1
ATOM 790 C C . ILE A 1 98 ? -0.240 -3.868 -5.080 1.00 80.44 98 ILE A C 1
ATOM 792 O O . ILE A 1 98 ? -1.063 -3.194 -4.469 1.00 80.44 98 ILE A O 1
ATOM 796 N N . ARG A 1 99 ? -0.477 -5.148 -5.385 1.00 80.44 99 ARG A N 1
ATOM 797 C CA . ARG A 1 99 ? -1.762 -5.817 -5.116 1.00 80.44 99 ARG A CA 1
ATOM 798 C C . ARG A 1 99 ? -2.124 -5.881 -3.631 1.00 80.44 99 ARG A C 1
ATOM 800 O O . ARG A 1 99 ? -3.299 -5.998 -3.301 1.00 80.44 99 ARG A O 1
ATOM 807 N N . HIS A 1 100 ? -1.136 -5.885 -2.736 1.00 80.69 100 HIS A N 1
ATOM 808 C CA . HIS A 1 100 ? -1.398 -5.852 -1.296 1.00 80.69 100 HIS A CA 1
ATOM 809 C C . HIS A 1 100 ? -1.811 -4.448 -0.864 1.00 80.69 100 HIS A C 1
ATOM 811 O O . HIS A 1 100 ? -2.801 -4.311 -0.155 1.00 80.69 100 HIS A O 1
ATOM 817 N N . ILE A 1 101 ? -1.123 -3.420 -1.367 1.00 82.44 101 ILE A N 1
ATOM 818 C CA . ILE A 1 101 ? -1.449 -2.012 -1.099 1.00 82.44 101 ILE A CA 1
ATOM 819 C C . ILE A 1 101 ? -2.868 -1.693 -1.577 1.00 82.44 101 ILE A C 1
ATOM 821 O O . ILE A 1 101 ? -3.663 -1.151 -0.817 1.00 82.44 101 ILE A O 1
ATOM 825 N N . GLU A 1 102 ? -3.229 -2.113 -2.793 1.00 82.00 102 GLU A N 1
ATOM 826 C CA . GLU A 1 102 ? -4.585 -1.934 -3.328 1.00 82.00 102 GLU A CA 1
ATOM 827 C C . GLU A 1 102 ? -5.658 -2.544 -2.421 1.00 82.00 102 GLU A C 1
ATOM 829 O O . GLU A 1 102 ? -6.697 -1.931 -2.203 1.00 82.00 102 GLU A O 1
ATOM 834 N N . LYS A 1 103 ? -5.410 -3.736 -1.864 1.00 84.12 103 LYS A N 1
ATOM 835 C CA . LYS A 1 103 ? -6.350 -4.400 -0.948 1.00 84.12 103 LYS A CA 1
ATOM 836 C C . LYS A 1 103 ? -6.448 -3.713 0.409 1.00 84.12 103 LYS A C 1
ATOM 838 O O . LYS A 1 103 ? -7.513 -3.756 1.012 1.00 84.12 103 LYS A O 1
ATOM 843 N N . VAL A 1 104 ? -5.349 -3.147 0.903 1.00 84.00 104 VAL A N 1
ATOM 844 C CA . VAL A 1 104 ? -5.324 -2.415 2.177 1.00 84.00 104 VAL A CA 1
ATOM 845 C C . VAL A 1 104 ? -6.071 -1.083 2.051 1.00 84.00 104 VAL A C 1
ATOM 847 O O . VAL A 1 104 ? -6.755 -0.684 2.987 1.00 84.00 104 VAL A O 1
ATOM 850 N N . CYS A 1 105 ? -5.973 -0.414 0.898 1.00 79.00 105 CYS A N 1
ATOM 851 C CA . CYS A 1 105 ? -6.536 0.922 0.687 1.00 79.00 105 CYS A CA 1
ATOM 852 C C . CYS A 1 105 ? -7.919 0.968 0.002 1.00 79.00 105 CYS A C 1
ATOM 854 O O . CYS A 1 105 ? -8.434 2.068 -0.220 1.00 79.00 105 CYS A O 1
ATOM 856 N N . ALA A 1 106 ? -8.499 -0.176 -0.378 1.00 76.44 106 ALA A N 1
ATOM 857 C CA . ALA A 1 106 ? -9.841 -0.261 -0.973 1.00 76.44 106 ALA A CA 1
ATOM 858 C C . ALA A 1 106 ? -10.943 0.049 0.056 1.00 76.44 106 ALA A C 1
ATOM 860 O O . ALA A 1 106 ? -11.796 0.932 -0.231 1.00 76.44 106 ALA A O 1
#

pLDDT: mean 79.29, std 10.96, range [39.88, 91.5]

Secondary structure (DSSP, 8-state):
---------SHHHHHHHHHHHHHH-TTS-HHHHHHHHHHHHHHHHHT-SPPPEEEEEEE--TT--HHHHHHHHHHH-SSEEEE-TTSSEEEEEEE--HHHHHHHH-

Radius of gyration: 18.33 Å; chains: 1; bounding box: 33×28×66 Å